Protein AF-A0A0A9NX97-F1 (afdb_monomer_lite)

InterPro domains:
  IPR039356 5'-deoxynucleotidase YfbR/HDDC2 [PTHR11845] (1-46)

Structure (mmCIF, N/CA/C/O backbone):
data_AF-A0A0A9NX97-F1
#
_entry.id   AF-A0A0A9NX97-F1
#
loop_
_atom_site.group_PDB
_atom_site.id
_atom_site.type_symbol
_atom_site.label_atom_id
_atom_site.label_alt_id
_atom_site.label_comp_id
_atom_site.label_asym_id
_atom_site.label_entity_id
_atom_site.label_seq_id
_atom_site.pdbx_PDB_ins_code
_atom_site.Cartn_x
_atom_site.Cartn_y
_atom_site.Cartn_z
_atom_site.occupancy
_atom_site.B_iso_or_equiv
_atom_site.auth_seq_id
_atom_site.auth_comp_id
_atom_site.auth_asym_id
_atom_site.auth_atom_id
_atom_site.pdbx_PDB_model_num
ATOM 1 N N . MET A 1 1 ? 4.968 4.475 1.146 1.00 84.19 1 MET A N 1
ATOM 2 C CA . MET A 1 1 ? 3.548 4.694 0.789 1.00 84.19 1 MET A CA 1
ATOM 3 C C . MET A 1 1 ? 2.594 3.766 1.533 1.00 84.19 1 MET A C 1
ATOM 5 O O . MET A 1 1 ? 1.838 4.282 2.337 1.00 84.19 1 MET A O 1
ATOM 9 N N . ILE A 1 2 ? 2.624 2.436 1.354 1.00 86.81 2 ILE A N 1
ATOM 10 C CA . ILE A 1 2 ? 1.667 1.548 2.057 1.00 86.81 2 ILE A CA 1
ATOM 11 C C . ILE A 1 2 ? 1.866 1.500 3.584 1.00 86.81 2 ILE A C 1
ATOM 13 O O . ILE A 1 2 ? 0.894 1.490 4.329 1.00 86.81 2 ILE A O 1
ATOM 17 N N . LEU A 1 3 ? 3.117 1.582 4.055 1.00 87.62 3 LEU A N 1
ATOM 18 C CA . LEU A 1 3 ? 3.424 1.725 5.485 1.00 87.62 3 LEU A CA 1
ATOM 19 C C . LEU A 1 3 ? 2.929 3.054 6.067 1.00 87.62 3 LEU A C 1
ATOM 21 O O . LEU A 1 3 ? 2.334 3.071 7.134 1.00 87.62 3 LEU A O 1
ATOM 25 N N . GLN A 1 4 ? 3.105 4.149 5.328 1.00 89.50 4 GLN A N 1
ATOM 26 C CA . GLN A 1 4 ? 2.639 5.472 5.754 1.00 89.50 4 GLN A CA 1
ATOM 27 C C . GLN A 1 4 ? 1.109 5.517 5.852 1.00 89.50 4 GLN A C 1
ATOM 29 O O . GLN A 1 4 ? 0.570 6.118 6.771 1.00 89.50 4 GLN A O 1
ATOM 34 N N . ALA A 1 5 ? 0.399 4.854 4.932 1.00 88.19 5 ALA A N 1
ATOM 35 C CA . ALA A 1 5 ? -1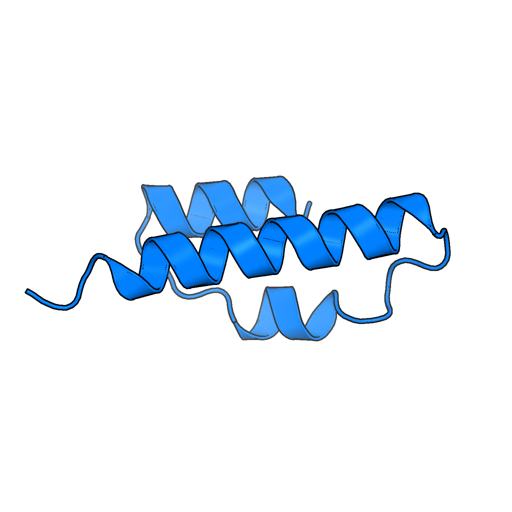.053 4.722 5.019 1.00 88.19 5 ALA A CA 1
ATOM 36 C C . ALA A 1 5 ? -1.488 3.921 6.258 1.00 88.19 5 ALA A C 1
ATOM 38 O O . ALA A 1 5 ? -2.472 4.283 6.897 1.00 88.19 5 ALA A O 1
ATOM 39 N N . LEU A 1 6 ? -0.742 2.872 6.630 1.00 86.50 6 LEU A N 1
ATOM 40 C CA . LEU A 1 6 ? -0.999 2.100 7.850 1.00 86.50 6 LEU A CA 1
ATOM 41 C C . LEU A 1 6 ? -0.803 2.955 9.110 1.00 86.50 6 LEU A C 1
ATOM 43 O O . LEU A 1 6 ? -1.637 2.918 10.011 1.00 86.50 6 LEU A O 1
ATOM 47 N N . GLU A 1 7 ? 0.279 3.729 9.171 1.00 87.81 7 GLU A N 1
ATOM 48 C CA . GLU A 1 7 ? 0.550 4.656 10.277 1.00 87.81 7 GLU A CA 1
ATOM 49 C C . GLU A 1 7 ? -0.527 5.739 10.374 1.00 87.81 7 GLU A C 1
ATOM 51 O O . GLU A 1 7 ? -1.063 5.966 11.455 1.00 87.81 7 GLU A O 1
ATOM 56 N N . TYR A 1 8 ? -0.925 6.326 9.243 1.00 89.25 8 TYR A N 1
ATOM 57 C CA . TYR A 1 8 ? -1.977 7.339 9.199 1.00 89.25 8 TYR A CA 1
ATOM 58 C C . TYR A 1 8 ? -3.331 6.799 9.680 1.00 89.25 8 TYR A C 1
ATOM 60 O O . TYR A 1 8 ? -4.011 7.450 10.472 1.00 89.25 8 TYR A O 1
ATOM 68 N N . GLU A 1 9 ? -3.732 5.603 9.236 1.00 86.50 9 GLU A N 1
ATOM 69 C CA . GLU A 1 9 ? -4.956 4.948 9.715 1.00 86.50 9 GLU A CA 1
ATOM 70 C C . GLU A 1 9 ? -4.895 4.686 11.228 1.00 86.50 9 GLU A C 1
ATOM 72 O O . GLU A 1 9 ? -5.881 4.909 11.934 1.00 86.50 9 GLU A O 1
ATOM 77 N N . LYS A 1 10 ? -3.733 4.270 11.743 1.00 84.06 10 LYS A N 1
ATOM 78 C CA . LYS A 1 10 ? -3.527 4.007 13.172 1.00 84.06 10 LYS A CA 1
ATOM 79 C C . LYS A 1 10 ? -3.579 5.281 14.019 1.00 84.06 10 LYS A C 1
ATOM 81 O O . LYS A 1 10 ? -4.181 5.263 15.091 1.00 84.06 10 LYS A O 1
ATOM 86 N N . GLU A 1 11 ? -2.937 6.351 13.561 1.00 86.62 11 GLU A N 1
ATOM 87 C CA . GLU A 1 11 ? -2.776 7.603 14.306 1.00 86.62 11 GLU A CA 1
ATOM 88 C C . GLU A 1 11 ? -4.032 8.478 14.248 1.00 86.62 11 GLU A C 1
ATOM 90 O O . GLU A 1 11 ? -4.459 9.021 15.265 1.00 86.62 11 GLU A O 1
ATOM 95 N N . HIS A 1 12 ? -4.680 8.555 13.084 1.00 84.00 12 HIS A N 1
ATOM 96 C CA . HIS A 1 12 ? -5.865 9.391 12.879 1.00 84.00 12 HIS A CA 1
ATOM 97 C C . HIS A 1 12 ? -7.190 8.621 12.969 1.00 84.00 12 HIS A C 1
ATOM 99 O O . HIS A 1 12 ? -8.254 9.237 12.924 1.00 84.00 12 HIS A O 1
ATOM 105 N N . GLY A 1 13 ? -7.160 7.286 13.063 1.00 78.94 13 GLY A N 1
ATOM 106 C CA . GLY A 1 13 ? -8.365 6.449 13.108 1.00 78.94 13 GLY A CA 1
ATOM 107 C C . GLY A 1 13 ? -9.175 6.449 11.807 1.00 78.94 13 GLY A C 1
ATOM 108 O O . GLY A 1 13 ? -10.356 6.104 11.817 1.00 78.94 13 GLY A O 1
ATOM 109 N N . LYS A 1 14 ? -8.57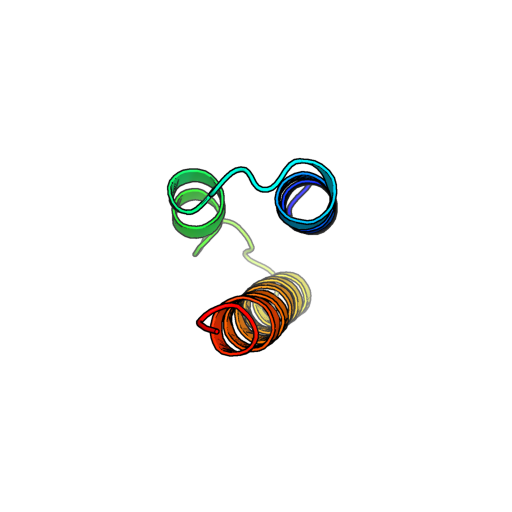3 6.868 10.686 1.00 82.12 14 LYS A N 1
ATOM 110 C CA . LYS A 1 14 ? -9.248 6.959 9.387 1.00 82.12 14 LYS A CA 1
ATOM 111 C C . LYS A 1 14 ? -9.105 5.657 8.616 1.00 82.12 14 LYS A C 1
ATOM 113 O O . LYS A 1 14 ? -7.994 5.268 8.283 1.00 82.12 14 LYS A O 1
ATOM 118 N N . VAL A 1 15 ? -10.228 5.053 8.245 1.00 85.06 15 VAL A N 1
ATOM 119 C CA . VAL A 1 15 ? -10.247 3.847 7.413 1.00 85.06 15 VAL A CA 1
ATOM 120 C C . VAL A 1 15 ? -9.799 4.188 5.990 1.00 85.06 15 VAL A C 1
ATOM 122 O O . VAL A 1 15 ? -10.452 4.963 5.292 1.00 85.06 15 VAL A O 1
ATOM 125 N N . LEU A 1 16 ? -8.680 3.608 5.558 1.00 86.75 16 LEU A N 1
ATOM 126 C CA . LEU A 1 16 ? -8.095 3.801 4.228 1.00 86.75 16 LEU A CA 1
ATOM 127 C C . LEU A 1 16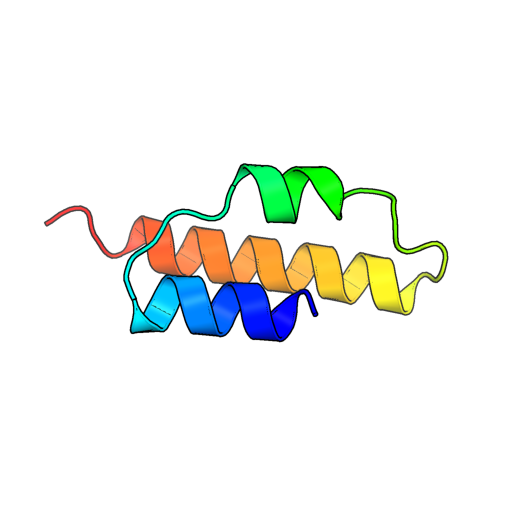 ? -8.257 2.552 3.340 1.00 86.75 16 LEU A C 1
ATOM 129 O O . LEU A 1 16 ? -7.394 2.255 2.517 1.00 86.75 16 LEU A O 1
ATOM 133 N N . ASP A 1 17 ? -9.370 1.822 3.478 1.00 86.31 17 ASP A N 1
ATOM 134 C CA . ASP A 1 17 ? -9.630 0.567 2.748 1.00 86.31 17 ASP A CA 1
ATOM 135 C C . ASP A 1 17 ? -9.441 0.691 1.234 1.00 86.31 17 ASP A C 1
ATOM 137 O O . ASP A 1 17 ? -8.760 -0.138 0.631 1.00 86.31 17 ASP A O 1
ATOM 141 N N . GLU A 1 18 ? -9.977 1.750 0.625 1.00 86.69 18 GLU A N 1
ATOM 142 C CA . GLU A 1 18 ? -9.834 1.995 -0.815 1.00 86.69 18 GLU A CA 1
ATOM 143 C C . GLU A 1 18 ? -8.372 2.169 -1.236 1.00 86.69 18 GLU A C 1
ATOM 145 O O . GLU A 1 18 ? -7.970 1.681 -2.293 1.00 86.69 18 GLU A O 1
ATOM 150 N N . PHE A 1 19 ? -7.544 2.799 -0.396 1.00 89.06 19 PHE A N 1
ATOM 151 C CA . PHE A 1 19 ? -6.116 2.923 -0.663 1.00 89.06 19 PHE A CA 1
ATOM 152 C C . PHE A 1 19 ? -5.455 1.540 -0.671 1.00 89.06 19 PHE A C 1
ATOM 154 O O . PHE A 1 19 ? -4.792 1.192 -1.648 1.00 89.06 19 PHE A O 1
ATOM 161 N N . PHE A 1 20 ? -5.679 0.712 0.354 1.00 86.88 20 PHE A N 1
ATOM 162 C CA . PHE A 1 20 ? -5.087 -0.630 0.421 1.00 86.88 20 PHE A CA 1
ATOM 163 C C . PHE A 1 20 ? -5.581 -1.546 -0.707 1.00 86.88 20 PHE A C 1
ATOM 165 O O . PHE A 1 20 ? -4.768 -2.238 -1.325 1.00 86.88 20 PHE A O 1
ATOM 172 N N . LEU A 1 21 ? -6.869 -1.484 -1.057 1.00 87.56 21 LEU A N 1
ATOM 173 C CA . LEU A 1 21 ? -7.420 -2.175 -2.226 1.00 87.56 21 LEU A CA 1
ATOM 174 C C . LEU A 1 21 ? -6.755 -1.702 -3.522 1.00 87.56 21 LEU A C 1
ATOM 176 O O . LEU A 1 21 ? -6.366 -2.528 -4.342 1.00 87.56 21 LEU A O 1
ATOM 180 N N . SER A 1 22 ? -6.532 -0.394 -3.682 1.00 86.06 22 SER A N 1
ATOM 181 C CA . SER A 1 22 ? -5.850 0.149 -4.864 1.00 86.06 22 SER A CA 1
ATOM 182 C C . SER A 1 22 ? -4.377 -0.257 -4.958 1.00 86.06 22 SER A C 1
ATOM 184 O O . SER A 1 22 ? -3.820 -0.270 -6.056 1.00 86.06 22 SER A O 1
ATOM 186 N N . THR A 1 23 ? -3.743 -0.600 -3.827 1.00 85.25 23 THR A N 1
ATOM 187 C CA . THR A 1 23 ? -2.360 -1.105 -3.788 1.00 85.25 23 THR A CA 1
ATOM 188 C C . THR A 1 23 ? -2.255 -2.604 -4.059 1.00 85.25 23 THR A C 1
ATOM 190 O O . THR A 1 23 ? -1.173 -3.083 -4.417 1.00 85.25 23 THR A O 1
ATOM 193 N N . ALA A 1 24 ? -3.359 -3.349 -3.943 1.00 83.44 24 ALA A N 1
ATOM 194 C CA . ALA A 1 24 ? -3.390 -4.765 -4.274 1.00 83.44 24 ALA A CA 1
ATOM 195 C C . ALA A 1 24 ? -3.071 -4.950 -5.767 1.00 83.44 24 ALA A C 1
ATOM 197 O O . ALA A 1 24 ? -3.742 -4.413 -6.643 1.00 83.44 24 ALA A O 1
ATOM 198 N N . GLY A 1 25 ? -1.989 -5.673 -6.062 1.00 83.50 25 GLY A N 1
ATOM 199 C CA . GLY A 1 25 ? -1.530 -5.901 -7.436 1.00 83.50 25 GLY A CA 1
ATOM 200 C C . GLY A 1 25 ? -0.702 -4.768 -8.058 1.00 83.50 25 GLY A C 1
ATOM 201 O O . GLY A 1 25 ? -0.272 -4.908 -9.199 1.00 83.50 25 GLY A O 1
ATOM 202 N N . LYS A 1 26 ? -0.413 -3.673 -7.335 1.00 89.62 26 LYS A N 1
ATOM 203 C CA . LYS A 1 26 ? 0.518 -2.622 -7.808 1.00 89.62 26 LYS A CA 1
ATOM 204 C C . LYS A 1 26 ? 1.986 -3.023 -7.669 1.00 89.62 26 LYS A C 1
ATOM 206 O O . LYS A 1 26 ? 2.830 -2.538 -8.417 1.00 89.62 26 LYS A O 1
ATOM 211 N N . PHE A 1 27 ? 2.296 -3.901 -6.719 1.00 88.12 27 PHE A N 1
ATOM 212 C CA . PHE A 1 27 ? 3.649 -4.403 -6.506 1.00 88.12 27 PHE A CA 1
ATOM 213 C C . PHE A 1 27 ? 3.916 -5.612 -7.407 1.00 88.12 27 PHE A C 1
ATOM 215 O O . PHE A 1 27 ? 3.294 -6.662 -7.255 1.00 88.12 27 PHE A O 1
ATOM 222 N N . GLN A 1 28 ? 4.853 -5.465 -8.345 1.00 91.06 28 GLN A N 1
ATOM 223 C CA . GLN A 1 28 ? 5.212 -6.535 -9.282 1.00 91.06 28 GLN A CA 1
ATOM 224 C C . GLN A 1 28 ? 6.276 -7.486 -8.717 1.00 91.06 28 GLN A C 1
ATOM 226 O O . GLN A 1 28 ? 6.293 -8.661 -9.075 1.00 91.06 28 GLN A O 1
ATOM 231 N N . THR A 1 29 ? 7.137 -7.000 -7.819 1.00 92.75 29 THR A N 1
ATOM 232 C CA . THR A 1 29 ? 8.199 -7.797 -7.195 1.00 92.75 29 THR A CA 1
ATOM 233 C C . THR A 1 29 ? 7.655 -8.662 -6.063 1.00 92.75 29 THR A C 1
ATOM 235 O O . THR A 1 29 ? 6.759 -8.247 -5.325 1.00 92.75 29 THR A O 1
ATOM 238 N N . GLU A 1 30 ? 8.239 -9.847 -5.880 1.00 89.94 30 GLU A N 1
ATOM 239 C CA . GLU A 1 30 ? 7.855 -10.770 -4.802 1.00 89.94 30 GLU A CA 1
ATOM 240 C C . GLU A 1 30 ? 7.965 -10.111 -3.424 1.00 89.94 30 GLU A C 1
ATOM 242 O O . GLU A 1 30 ? 7.045 -10.206 -2.616 1.00 89.94 30 GLU A O 1
ATOM 247 N N . ILE A 1 31 ? 9.022 -9.325 -3.195 1.00 89.69 31 ILE A N 1
ATOM 248 C CA . ILE A 1 31 ? 9.199 -8.608 -1.929 1.00 89.69 31 ILE A CA 1
ATOM 249 C C . ILE A 1 31 ? 8.090 -7.580 -1.676 1.00 89.69 31 ILE A C 1
ATOM 251 O O . ILE A 1 31 ? 7.575 -7.493 -0.565 1.00 89.69 31 ILE A O 1
ATOM 255 N N . GLY A 1 32 ? 7.659 -6.843 -2.705 1.00 89.19 32 GLY A N 1
ATOM 256 C CA . GLY A 1 32 ? 6.580 -5.867 -2.570 1.00 89.19 32 GLY A CA 1
ATOM 257 C C . GLY A 1 32 ? 5.227 -6.528 -2.300 1.00 89.19 32 GLY A C 1
ATOM 258 O O . GLY A 1 32 ? 4.441 -6.016 -1.504 1.00 89.19 32 GLY A O 1
ATOM 259 N N . LYS A 1 33 ? 4.973 -7.698 -2.900 1.00 90.75 33 LYS A N 1
ATOM 260 C CA . LYS A 1 33 ? 3.778 -8.508 -2.617 1.00 90.75 33 LYS A CA 1
ATOM 261 C C . LYS A 1 33 ? 3.777 -9.019 -1.176 1.00 90.75 33 LYS A C 1
ATOM 263 O O . LYS A 1 33 ? 2.761 -8.875 -0.498 1.00 90.75 33 LYS A O 1
ATOM 268 N N . SER A 1 34 ? 4.903 -9.552 -0.691 1.00 90.50 34 SER A N 1
ATOM 269 C CA . SER A 1 34 ? 5.044 -9.999 0.702 1.00 90.50 34 SER A CA 1
ATOM 270 C C . SER A 1 34 ? 4.815 -8.854 1.687 1.00 90.50 34 SER A C 1
ATOM 272 O O . SER A 1 34 ? 4.073 -9.018 2.650 1.00 90.50 34 SER A O 1
ATOM 274 N N . TRP A 1 35 ? 5.363 -7.669 1.408 1.00 89.75 35 TRP A N 1
ATOM 275 C CA . TRP A 1 35 ? 5.144 -6.482 2.237 1.00 89.75 35 TRP A CA 1
ATOM 276 C C . TRP A 1 35 ? 3.679 -6.035 2.244 1.00 89.75 35 TRP A C 1
ATOM 278 O O . TRP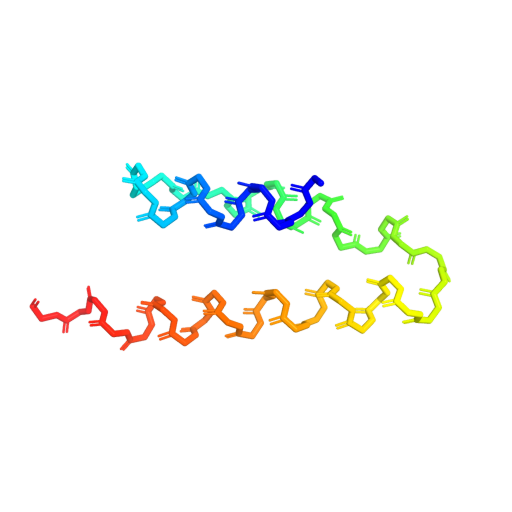 A 1 35 ? 3.133 -5.744 3.305 1.00 89.75 35 TRP A O 1
ATOM 288 N N . ALA A 1 36 ? 3.010 -6.006 1.087 1.00 89.50 36 ALA A N 1
ATOM 289 C CA . ALA A 1 36 ? 1.589 -5.666 1.017 1.00 89.50 36 ALA A CA 1
ATOM 290 C C . ALA A 1 36 ? 0.711 -6.669 1.785 1.00 89.50 36 ALA A C 1
ATOM 292 O O . ALA A 1 36 ? -0.224 -6.269 2.483 1.00 89.50 36 ALA A O 1
ATOM 293 N N . ALA A 1 37 ? 1.032 -7.963 1.700 1.00 89.19 37 ALA A N 1
ATOM 294 C CA . ALA 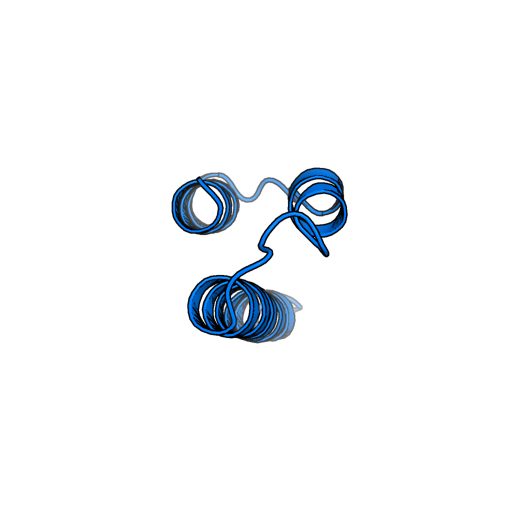A 1 37 ? 0.359 -9.002 2.471 1.00 89.19 37 ALA A CA 1
ATOM 295 C C . ALA A 1 37 ? 0.576 -8.823 3.983 1.00 89.19 37 ALA A C 1
ATOM 297 O O . ALA A 1 37 ? -0.385 -8.891 4.750 1.00 89.19 37 ALA A O 1
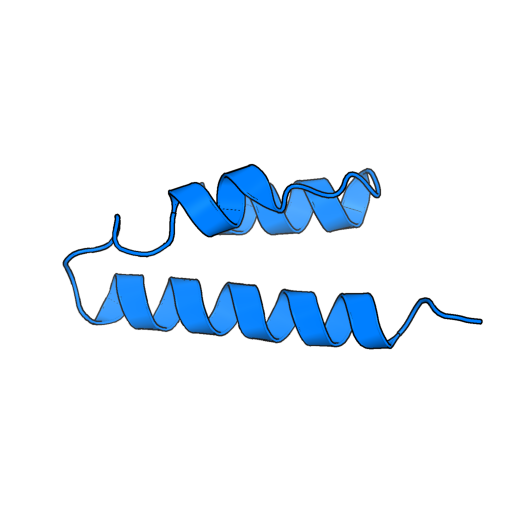ATOM 298 N N . GLU A 1 38 ? 1.807 -8.530 4.406 1.00 90.62 38 GLU A N 1
ATOM 299 C CA . GLU A 1 38 ? 2.148 -8.302 5.811 1.00 90.62 38 GLU A CA 1
ATOM 300 C C . GLU A 1 38 ? 1.436 -7.072 6.387 1.00 90.62 38 GLU A C 1
ATOM 302 O O . GLU A 1 38 ? 0.850 -7.138 7.468 1.00 90.62 38 GLU A O 1
ATOM 307 N N . VAL A 1 39 ? 1.414 -5.957 5.652 1.00 88.44 39 VAL A N 1
ATOM 308 C CA . VAL A 1 39 ? 0.709 -4.740 6.077 1.00 88.44 39 VAL A CA 1
ATOM 309 C C . VAL A 1 39 ? -0.787 -5.001 6.250 1.00 88.44 39 VAL A C 1
ATOM 311 O O . VAL A 1 39 ? -1.367 -4.606 7.263 1.00 88.44 39 VAL A O 1
ATOM 314 N N . ASN A 1 40 ? -1.406 -5.730 5.321 1.00 86.88 40 ASN A N 1
ATOM 315 C CA . ASN A 1 40 ? -2.811 -6.117 5.436 1.00 86.88 40 ASN A CA 1
ATOM 316 C C . ASN A 1 40 ? -3.069 -7.053 6.628 1.00 86.88 40 ASN A C 1
ATOM 318 O O . ASN A 1 40 ? -4.103 -6.931 7.287 1.00 86.88 40 ASN A O 1
ATOM 322 N N . ALA A 1 41 ? -2.141 -7.962 6.938 1.00 88.31 41 ALA A N 1
ATOM 323 C CA . ALA A 1 41 ? -2.242 -8.829 8.110 1.00 88.31 41 ALA A CA 1
ATOM 324 C C . ALA A 1 41 ? -2.194 -8.018 9.417 1.00 88.31 41 ALA A C 1
ATOM 326 O O . ALA A 1 41 ? -3.093 -8.143 10.250 1.00 88.31 41 ALA A O 1
ATOM 327 N N . ARG A 1 42 ? -1.221 -7.106 9.550 1.00 86.94 42 ARG A N 1
ATOM 328 C CA . ARG A 1 42 ? -1.099 -6.189 10.700 1.00 86.94 42 ARG A CA 1
ATOM 329 C C . ARG A 1 42 ? -2.325 -5.289 10.865 1.00 86.94 42 ARG A C 1
ATOM 331 O O . ARG A 1 42 ? -2.690 -4.924 11.980 1.00 86.94 42 ARG A O 1
ATOM 338 N N . ARG A 1 43 ? -2.961 -4.902 9.758 1.00 84.69 43 ARG A N 1
ATOM 339 C CA . ARG A 1 43 ? -4.190 -4.104 9.759 1.00 84.69 43 ARG A CA 1
ATOM 340 C C . ARG A 1 43 ? -5.387 -4.896 10.284 1.00 84.69 43 ARG A C 1
ATOM 342 O O . ARG A 1 43 ? -6.125 -4.392 11.123 1.00 84.69 43 ARG A O 1
ATOM 349 N N . LYS A 1 44 ? -5.547 -6.153 9.850 1.00 82.56 44 LYS A N 1
ATOM 350 C CA . LYS A 1 44 ? -6.582 -7.059 10.379 1.00 82.56 44 LYS A CA 1
ATOM 351 C C . LYS A 1 44 ? -6.405 -7.318 11.871 1.00 82.56 44 LYS A C 1
ATOM 353 O O . LYS A 1 44 ? -7.390 -7.300 12.599 1.00 82.56 44 LYS A O 1
ATOM 358 N N . GLU A 1 45 ? -5.171 -7.508 12.326 1.00 80.75 45 GLU A N 1
ATOM 359 C CA . GLU A 1 45 ? -4.864 -7.680 13.749 1.00 80.75 45 GLU A CA 1
ATOM 360 C C . GLU A 1 45 ? -5.268 -6.443 14.570 1.00 80.75 45 GLU A C 1
ATOM 362 O O . GLU A 1 45 ? -5.935 -6.566 15.594 1.00 80.75 45 GLU A O 1
ATOM 367 N N . GLN A 1 46 ? -4.966 -5.238 14.074 1.00 72.00 46 GLN A N 1
ATOM 368 C CA . GLN A 1 46 ? -5.356 -3.985 14.732 1.00 72.00 46 GLN A CA 1
ATOM 369 C C . GLN A 1 46 ? -6.872 -3.725 14.694 1.00 72.00 46 GLN A C 1
ATOM 371 O O . GLN A 1 46 ? -7.431 -3.228 15.673 1.00 72.00 46 GLN A O 1
ATOM 376 N N . GLY A 1 47 ? -7.554 -4.087 13.603 1.00 64.00 47 GLY A N 1
ATOM 377 C CA . GLY A 1 47 ? -9.014 -4.007 13.495 1.00 64.00 47 GLY A CA 1
ATOM 378 C C . GLY A 1 47 ? -9.747 -5.027 14.376 1.00 64.00 47 GLY A C 1
ATOM 379 O O . GLY A 1 47 ? -10.821 -4.734 14.894 1.00 64.00 47 GLY A O 1
ATOM 380 N N . CYS A 1 48 ? -9.143 -6.194 14.621 1.00 47.75 48 CYS A N 1
ATOM 381 C CA . CYS A 1 48 ? -9.692 -7.247 15.481 1.00 47.75 48 CYS A CA 1
ATOM 382 C C . CYS A 1 48 ? -9.602 -6.918 16.990 1.00 47.75 48 CYS A C 1
ATOM 384 O O . CYS A 1 48 ? -10.182 -7.630 17.808 1.00 47.75 48 CYS A O 1
ATOM 386 N N . GLY A 1 49 ? -8.912 -5.834 17.371 1.00 49.31 49 GLY A N 1
ATOM 387 C CA . GLY A 1 49 ? -8.749 -5.393 18.762 1.00 49.31 49 GLY A CA 1
ATOM 388 C C . GLY A 1 49 ? -9.618 -4.206 19.203 1.00 49.31 49 GLY A C 1
ATOM 389 O O . GLY A 1 49 ? -9.542 -3.823 20.367 1.00 49.31 49 GLY A O 1
ATOM 390 N N . LYS A 1 50 ? -10.430 -3.604 18.319 1.00 47.66 50 LYS A N 1
ATOM 391 C CA . LYS A 1 50 ? -11.246 -2.404 18.629 1.00 47.66 50 LYS A CA 1
ATOM 392 C C . LYS A 1 50 ? -12.759 -2.603 18.462 1.00 47.66 50 LYS A C 1
ATOM 394 O O . LYS A 1 50 ? -13.473 -1.692 18.060 1.00 47.66 50 LYS A O 1
ATOM 399 N N . GLN A 1 51 ? -13.259 -3.784 18.814 1.00 44.66 51 GLN A N 1
ATOM 400 C CA . GLN A 1 51 ? -14.673 -3.979 19.152 1.00 44.66 51 GLN A CA 1
ATOM 401 C C . GLN A 1 51 ? -14.811 -4.282 20.649 1.00 44.66 51 GLN A C 1
ATOM 403 O O . GLN A 1 51 ? -15.142 -5.406 21.007 1.00 44.66 51 GLN A O 1
ATOM 408 N N . LYS A 1 52 ? -14.520 -3.311 21.521 1.00 37.78 52 LYS A N 1
ATOM 409 C CA . LYS A 1 52 ? -15.054 -3.230 22.891 1.00 37.78 52 LYS A CA 1
ATOM 410 C C . LYS A 1 52 ? -15.081 -1.779 23.341 1.00 37.78 52 LYS A C 1
ATOM 412 O O . LYS A 1 52 ? -14.048 -1.103 23.145 1.00 37.78 52 LYS A O 1
#

pLDDT: mean 82.33, std 12.95, range [37.78, 92.75]

Radius of gyration: 11.28 Å; chains: 1; bounding box: 24×20×32 Å

Foldseek 3Di:
DLVVVLVCCVPVVDDPPVVLVVCVPVDPDPVSNVVSVVSVVVVVVVVVPPPD

Organism: Arundo donax (NCBI:txid35708)

Sequence (52 aa):
MILQALEYEKEHGKVLDEFFLSTAGKFQTEIGKSWAAEVNARRKEQGCGKQK

Secondary structure (DSSP, 8-state):
-HHHHHHHHHHH----HHHHHHHTTT--SHHHHHHHHHHHHHHHHHHTT---